Protein AF-A0A7X8MRC2-F1 (afdb_monomer)

Solvent-accessible surface area (backbone atoms only — not comparable to full-atom values): 9178 Å² total; per-residue (Å²): 111,78,79,61,48,55,64,52,52,54,51,49,48,56,57,46,51,62,47,56,76,75,37,75,92,42,92,64,39,69,63,49,52,52,52,47,52,50,52,52,53,50,51,57,54,56,74,69,62,51,94,43,42,48,79,48,77,47,78,55,99,92,47,78,48,78,43,83,42,75,79,52,54,14,69,62,41,30,61,57,48,68,75,49,95,74,83,85,89,84,71,98,74,63,70,63,54,69,61,49,37,44,50,63,28,52,57,90,88,55,88,82,86,83,81,76,80,91,66,66,69,90,79,57,89,86,84,81,75,86,90,65,78,88,73,78,84,74,94,122

Structure (mmCIF, N/CA/C/O backbone):
data_AF-A0A7X8MRC2-F1
#
_entry.id   AF-A0A7X8MRC2-F1
#
loop_
_atom_site.group_PDB
_atom_site.id
_atom_site.type_symbol
_atom_site.label_atom_id
_atom_site.label_alt_id
_atom_site.label_comp_id
_atom_site.label_asym_id
_atom_site.label_entity_id
_atom_site.label_seq_id
_atom_site.pdbx_PDB_ins_code
_atom_site.Cartn_x
_atom_site.Cartn_y
_atom_site.Cartn_z
_atom_site.occupancy
_atom_site.B_iso_or_equiv
_atom_site.auth_seq_id
_atom_site.auth_comp_id
_atom_site.auth_asym_id
_atom_site.auth_atom_id
_atom_site.pdbx_PDB_model_num
ATOM 1 N N . MET A 1 1 ? 22.541 -4.984 -2.702 1.00 54.41 1 MET A N 1
ATOM 2 C CA . MET A 1 1 ? 21.561 -5.731 -3.527 1.00 54.41 1 MET A CA 1
ATOM 3 C C . MET A 1 1 ? 20.395 -4.865 -4.007 1.00 54.41 1 MET A C 1
ATOM 5 O O . MET A 1 1 ? 20.295 -4.655 -5.206 1.00 54.41 1 MET A O 1
ATOM 9 N N . THR A 1 2 ? 19.540 -4.309 -3.136 1.00 59.78 2 THR A N 1
ATOM 10 C CA . THR A 1 2 ? 18.420 -3.434 -3.560 1.00 59.78 2 THR A CA 1
ATOM 11 C C . THR A 1 2 ? 18.881 -2.152 -4.258 1.00 59.78 2 THR A C 1
ATOM 13 O O . THR A 1 2 ? 18.330 -1.786 -5.288 1.00 59.78 2 THR A O 1
ATOM 16 N N . GLU A 1 3 ? 19.936 -1.496 -3.776 1.00 66.56 3 GLU A N 1
ATOM 17 C CA . GLU A 1 3 ? 20.440 -0.261 -4.406 1.00 66.56 3 GLU A CA 1
ATOM 18 C C . GLU A 1 3 ? 21.102 -0.488 -5.778 1.00 66.56 3 GLU A C 1
ATOM 20 O O . GLU A 1 3 ? 21.190 0.431 -6.588 1.00 66.56 3 GLU A O 1
ATOM 25 N N . GLU A 1 4 ? 21.520 -1.720 -6.077 1.00 81.44 4 GLU A N 1
ATOM 26 C CA . GLU A 1 4 ? 22.218 -2.064 -7.322 1.00 81.44 4 GLU A CA 1
ATOM 27 C C . GLU A 1 4 ? 21.257 -2.361 -8.476 1.00 81.44 4 GLU A C 1
ATOM 29 O O . GLU A 1 4 ? 21.611 -2.152 -9.635 1.00 81.44 4 GLU A O 1
ATOM 34 N N . ILE A 1 5 ? 20.026 -2.807 -8.192 1.00 87.25 5 ILE A N 1
ATOM 35 C CA . ILE A 1 5 ? 19.076 -3.156 -9.255 1.00 87.25 5 ILE A CA 1
ATOM 36 C C . ILE A 1 5 ? 18.440 -1.927 -9.903 1.00 87.25 5 ILE A C 1
ATOM 38 O O . ILE A 1 5 ? 18.193 -1.905 -11.106 1.00 87.25 5 ILE A O 1
ATOM 42 N N . TYR A 1 6 ? 18.227 -0.867 -9.130 1.00 89.44 6 TYR A N 1
ATOM 43 C CA . TYR A 1 6 ? 17.630 0.369 -9.618 1.00 89.44 6 TYR A CA 1
ATOM 44 C C . TYR A 1 6 ? 18.374 0.997 -10.820 1.00 89.44 6 TYR A C 1
ATOM 46 O O . TYR A 1 6 ? 17.729 1.260 -11.843 1.00 89.44 6 TYR A O 1
ATOM 54 N N . PRO A 1 7 ? 19.711 1.205 -10.788 1.00 92.88 7 PRO A N 1
ATOM 55 C CA . PRO A 1 7 ? 20.434 1.721 -11.951 1.00 92.88 7 PRO A CA 1
ATOM 56 C C . PRO A 1 7 ? 20.410 0.751 -13.142 1.00 92.88 7 PRO A C 1
ATOM 58 O O . PRO A 1 7 ? 20.386 1.203 -14.290 1.00 92.88 7 PRO A O 1
ATOM 61 N N . LEU A 1 8 ? 20.364 -0.565 -12.900 1.00 94.25 8 LEU A N 1
ATOM 62 C CA . LEU A 1 8 ? 20.247 -1.570 -13.961 1.00 94.25 8 LEU A CA 1
ATOM 63 C C . LEU A 1 8 ? 18.886 -1.495 -14.662 1.00 94.25 8 LEU A C 1
ATOM 65 O O . LEU A 1 8 ? 18.843 -1.484 -15.890 1.00 94.25 8 LEU A O 1
ATOM 69 N N . LEU A 1 9 ? 17.793 -1.355 -13.908 1.00 94.62 9 LEU A N 1
ATOM 70 C CA . LEU A 1 9 ? 16.447 -1.190 -14.461 1.00 94.62 9 LEU A CA 1
ATOM 71 C C . LEU A 1 9 ? 16.313 0.118 -15.251 1.00 94.62 9 LEU A C 1
ATOM 73 O O . LEU A 1 9 ? 15.747 0.116 -16.342 1.00 94.62 9 LEU A O 1
ATOM 77 N N . ARG A 1 10 ? 16.899 1.228 -14.779 1.00 95.12 10 ARG A N 1
ATOM 78 C CA . ARG A 1 10 ? 16.926 2.476 -15.568 1.00 95.12 10 ARG A CA 1
ATOM 79 C C . ARG A 1 10 ? 17.718 2.330 -16.866 1.00 95.12 10 ARG A C 1
ATOM 81 O O . ARG A 1 10 ? 17.301 2.850 -17.900 1.00 95.12 10 ARG A O 1
ATOM 88 N N . LYS A 1 11 ? 18.843 1.610 -16.837 1.00 96.56 11 LYS A N 1
ATOM 89 C CA . LYS A 1 11 ? 19.611 1.297 -18.049 1.00 96.56 11 LYS A CA 1
ATOM 90 C C . LYS A 1 11 ? 18.803 0.419 -19.010 1.00 96.56 11 LYS A C 1
ATOM 92 O O . LYS A 1 11 ? 18.813 0.692 -20.207 1.00 96.56 11 LYS A O 1
ATOM 97 N N . PHE A 1 12 ? 18.097 -0.589 -18.496 1.00 96.88 12 PHE A N 1
ATOM 98 C CA . PHE A 1 12 ? 17.205 -1.444 -19.280 1.00 96.88 12 PHE A CA 1
ATOM 99 C C . PHE A 1 12 ? 16.122 -0.628 -19.992 1.00 96.88 12 PHE A C 1
ATOM 101 O O . PHE A 1 12 ? 15.961 -0.784 -21.198 1.00 96.88 12 PHE A O 1
ATOM 108 N N . VAL A 1 13 ? 15.439 0.279 -19.282 1.00 97.25 13 VAL A N 1
ATOM 109 C CA . VAL A 1 13 ? 14.404 1.153 -19.862 1.00 97.25 13 VAL A CA 1
ATOM 110 C C . VAL A 1 13 ? 14.961 1.950 -21.037 1.00 97.25 13 VAL A C 1
ATOM 112 O O . VAL A 1 13 ? 14.381 1.909 -22.115 1.00 97.25 13 VAL A O 1
ATOM 115 N N . LYS A 1 14 ? 16.122 2.596 -20.865 1.00 96.88 14 LYS A N 1
ATOM 116 C CA . LYS A 1 14 ? 16.750 3.394 -21.927 1.00 96.88 14 LYS A CA 1
ATOM 117 C C . LYS A 1 14 ? 17.068 2.563 -23.176 1.00 96.88 14 LYS A C 1
ATOM 119 O O . LYS A 1 14 ? 16.753 2.970 -24.285 1.00 96.88 14 LYS A O 1
ATOM 124 N N . LEU A 1 15 ? 17.695 1.399 -22.995 1.00 97.00 15 LEU A N 1
ATOM 125 C CA . LEU A 1 15 ? 18.058 0.524 -24.116 1.00 97.00 15 LEU A CA 1
ATOM 126 C C . LEU A 1 15 ? 16.824 -0.061 -24.814 1.00 97.00 15 LEU A C 1
ATOM 128 O O . LEU A 1 15 ? 16.821 -0.217 -26.033 1.00 97.00 15 LEU A O 1
ATOM 132 N N . SER A 1 16 ? 15.790 -0.386 -24.038 1.00 96.31 16 SER A N 1
ATOM 133 C CA . SER A 1 16 ? 14.542 -0.940 -24.559 1.00 96.31 16 SER A CA 1
ATOM 134 C C . SER A 1 16 ? 13.755 0.107 -25.335 1.00 96.31 16 SER A C 1
ATOM 136 O O . SER A 1 16 ? 13.231 -0.216 -26.388 1.00 96.31 16 SER A O 1
ATOM 138 N N . GLU A 1 17 ? 13.720 1.359 -24.874 1.00 95.88 17 GLU A N 1
ATOM 139 C CA . GLU A 1 17 ? 13.077 2.474 -25.579 1.00 95.88 17 GLU A CA 1
ATOM 140 C C . GLU A 1 17 ? 13.689 2.693 -26.972 1.00 95.88 17 GLU A C 1
ATOM 142 O O . GLU A 1 17 ? 12.965 2.684 -27.971 1.00 95.88 17 GLU A O 1
ATOM 147 N N . ASP A 1 18 ? 15.024 2.774 -27.053 1.00 95.25 18 ASP A N 1
ATOM 148 C CA . ASP A 1 18 ? 15.753 2.908 -28.321 1.00 95.25 18 ASP A CA 1
ATOM 149 C C . ASP A 1 18 ? 15.469 1.729 -29.269 1.00 95.25 18 ASP A C 1
ATOM 151 O O . ASP A 1 18 ? 15.307 1.904 -30.482 1.00 95.25 18 ASP A O 1
ATOM 155 N N . TRP A 1 19 ? 15.408 0.505 -28.736 1.00 96.25 19 TRP A N 1
ATOM 156 C CA . TRP A 1 19 ? 15.131 -0.679 -29.542 1.00 96.25 19 TRP A CA 1
ATOM 157 C C . TRP A 1 19 ? 13.669 -0.722 -30.003 1.00 96.25 19 TRP A C 1
ATOM 159 O O . TRP A 1 19 ? 13.418 -0.907 -31.193 1.00 96.25 19 TRP A O 1
ATOM 169 N N . LEU A 1 20 ? 12.705 -0.503 -29.107 1.00 96.31 20 LEU A N 1
ATOM 170 C CA . LEU A 1 20 ? 11.269 -0.561 -29.402 1.00 96.31 20 LEU A CA 1
ATOM 171 C C . LEU A 1 20 ? 10.868 0.446 -30.485 1.00 96.31 20 LEU A C 1
ATOM 173 O O . LEU A 1 20 ? 10.084 0.089 -31.364 1.00 96.31 20 LEU A O 1
ATOM 177 N N . ALA A 1 21 ? 11.460 1.645 -30.478 1.00 94.19 21 ALA A N 1
ATOM 178 C CA . ALA A 1 21 ? 11.202 2.689 -31.471 1.00 94.19 21 ALA A CA 1
ATOM 179 C C . ALA A 1 21 ? 11.651 2.320 -32.899 1.00 94.19 21 ALA A C 1
ATOM 181 O O . ALA A 1 21 ? 11.095 2.819 -33.873 1.00 94.19 21 ALA A O 1
ATOM 182 N N . ASN A 1 22 ? 12.659 1.453 -33.042 1.00 94.38 22 ASN A N 1
ATOM 183 C CA . ASN A 1 22 ? 13.268 1.113 -34.3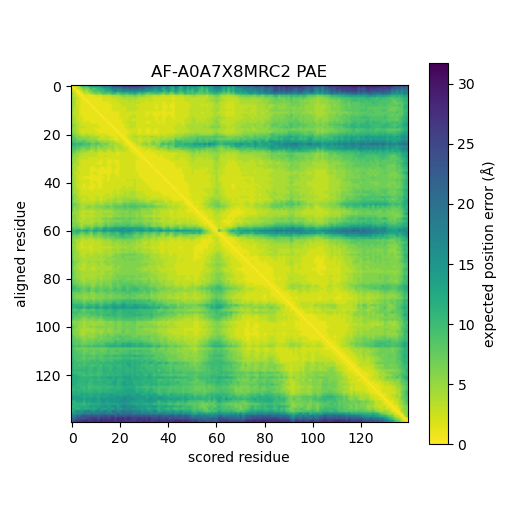35 1.00 94.38 22 ASN A CA 1
ATOM 184 C C . ASN A 1 22 ? 12.904 -0.295 -34.843 1.00 94.38 22 ASN A C 1
ATOM 186 O O . ASN A 1 22 ? 13.358 -0.700 -35.914 1.00 94.38 22 ASN A O 1
ATOM 190 N N . ASN A 1 23 ? 12.146 -1.075 -34.066 1.00 93.50 23 ASN A N 1
ATOM 191 C CA . ASN A 1 23 ? 11.952 -2.508 -34.305 1.00 93.50 23 ASN A CA 1
ATOM 192 C C . ASN A 1 23 ? 10.477 -2.946 -34.231 1.00 93.50 23 ASN A C 1
ATOM 194 O O . ASN A 1 23 ? 10.204 -4.108 -33.925 1.00 93.50 23 ASN A O 1
ATOM 198 N N . GLU A 1 24 ? 9.532 -2.049 -34.528 1.00 90.44 24 GLU A N 1
ATOM 199 C CA . GLU A 1 24 ? 8.103 -2.389 -34.618 1.00 90.44 24 GLU A CA 1
ATOM 200 C C . GLU A 1 24 ? 7.853 -3.595 -35.540 1.00 90.44 24 GLU A C 1
ATOM 202 O O . GLU A 1 24 ? 8.448 -3.728 -36.613 1.00 90.44 24 GLU A O 1
ATOM 207 N N . GLY A 1 25 ? 6.982 -4.506 -35.099 1.00 87.50 25 GLY A N 1
ATOM 208 C CA . GLY A 1 25 ? 6.611 -5.711 -35.849 1.00 87.50 25 GLY A CA 1
ATOM 209 C C . GLY A 1 25 ? 7.679 -6.812 -35.901 1.00 87.50 25 GLY A C 1
ATOM 210 O O . GLY A 1 25 ? 7.444 -7.849 -36.525 1.00 87.50 25 GLY A O 1
ATOM 211 N N . ARG A 1 26 ? 8.845 -6.640 -35.256 1.00 92.62 26 ARG A N 1
ATOM 212 C CA . ARG A 1 26 ? 9.822 -7.730 -35.097 1.00 92.62 26 ARG A CA 1
ATOM 213 C C . ARG A 1 26 ? 9.377 -8.735 -34.036 1.00 92.62 26 ARG A C 1
ATOM 215 O O . ARG A 1 26 ? 8.663 -8.408 -33.091 1.00 92.62 26 ARG A O 1
ATOM 222 N N . GLN A 1 27 ? 9.864 -9.966 -34.171 1.00 92.94 27 GLN A N 1
ATOM 223 C CA . GLN A 1 27 ? 9.664 -11.013 -33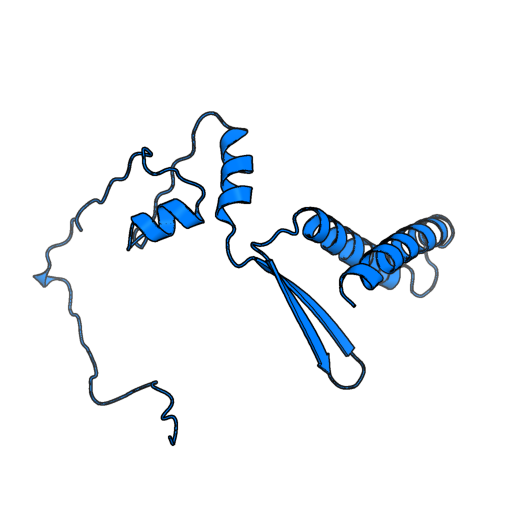.171 1.00 92.94 27 GLN A CA 1
ATOM 224 C C . GLN A 1 27 ? 10.152 -10.544 -31.789 1.00 92.94 27 GLN A C 1
ATOM 226 O O . GLN A 1 27 ? 11.262 -10.026 -31.669 1.00 92.94 27 GLN A O 1
ATOM 231 N N . GLY A 1 28 ? 9.318 -10.732 -30.762 1.00 91.19 28 GLY A N 1
ATOM 232 C CA . GLY A 1 28 ? 9.605 -10.323 -29.382 1.00 91.19 28 GLY A CA 1
ATOM 233 C C . GLY A 1 28 ? 9.359 -8.839 -29.081 1.00 91.19 28 GLY A C 1
ATOM 234 O O . GLY A 1 28 ? 9.626 -8.409 -27.963 1.00 91.19 28 GLY A O 1
ATOM 235 N N . HIS A 1 29 ? 8.852 -8.050 -30.041 1.00 95.44 29 HIS A N 1
ATOM 236 C CA . HIS A 1 29 ? 8.524 -6.636 -29.810 1.00 95.44 29 HIS A CA 1
ATOM 237 C C . HIS A 1 29 ? 7.432 -6.459 -28.753 1.00 95.44 29 HIS A C 1
ATOM 239 O O . HIS A 1 29 ? 7.638 -5.702 -27.810 1.00 95.44 29 HIS A O 1
ATOM 245 N N . GLU A 1 30 ? 6.327 -7.203 -28.855 1.00 94.75 30 GLU A N 1
ATOM 246 C CA . GLU A 1 30 ? 5.218 -7.122 -27.893 1.00 94.75 30 GLU A CA 1
ATOM 247 C C . GLU A 1 30 ? 5.640 -7.554 -26.479 1.00 94.75 30 GLU A C 1
ATOM 249 O O . GLU A 1 30 ? 5.327 -6.864 -25.509 1.00 94.75 30 GLU A O 1
ATOM 254 N N . ASP A 1 31 ? 6.422 -8.633 -26.360 1.00 95.94 31 ASP A N 1
ATOM 255 C CA . ASP A 1 31 ? 6.925 -9.121 -25.069 1.00 95.94 31 ASP A CA 1
ATOM 256 C C . ASP A 1 31 ? 7.855 -8.097 -24.398 1.00 95.94 31 ASP A C 1
ATOM 258 O O . ASP A 1 31 ? 7.727 -7.808 -23.205 1.00 95.94 31 ASP A O 1
ATOM 262 N N . LEU A 1 32 ? 8.779 -7.502 -25.165 1.00 96.31 32 LEU A N 1
ATOM 263 C CA . LEU A 1 32 ? 9.666 -6.458 -24.651 1.00 96.31 32 LEU A CA 1
ATOM 264 C C . LEU A 1 32 ? 8.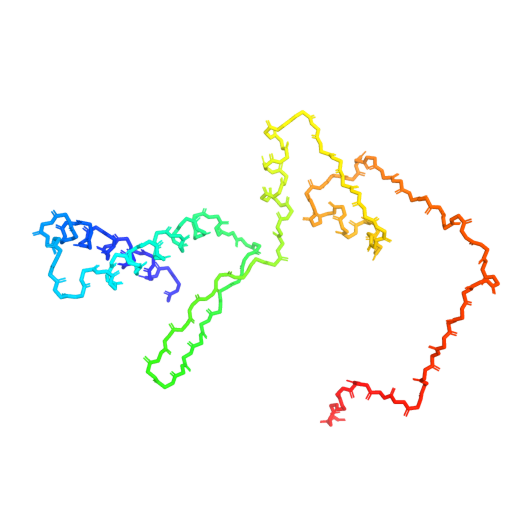892 -5.186 -24.300 1.00 96.31 32 LEU A C 1
ATOM 266 O O . LEU A 1 32 ? 9.226 -4.530 -23.315 1.00 96.31 32 LEU A O 1
ATOM 270 N N . LEU A 1 33 ? 7.871 -4.832 -25.083 1.00 96.56 33 LEU A N 1
ATOM 271 C CA . LEU A 1 33 ? 7.023 -3.672 -24.826 1.00 96.56 33 LEU A CA 1
ATOM 272 C C . LEU A 1 33 ? 6.259 -3.834 -23.508 1.00 96.56 33 LEU A C 1
ATOM 274 O O . LEU A 1 33 ? 6.214 -2.902 -22.704 1.00 96.56 33 LEU A O 1
ATOM 278 N N . GLN A 1 34 ? 5.711 -5.025 -23.258 1.00 97.00 34 GLN A N 1
ATOM 279 C CA . GLN A 1 34 ? 5.055 -5.350 -21.996 1.00 97.00 34 GLN A CA 1
ATOM 280 C C . GLN A 1 34 ? 6.042 -5.239 -20.826 1.00 97.00 34 GLN A C 1
ATOM 282 O O . GLN A 1 34 ? 5.794 -4.488 -19.880 1.00 97.00 34 GLN A O 1
ATOM 287 N N . LEU A 1 35 ? 7.211 -5.883 -20.933 1.00 96.06 35 LEU A N 1
ATOM 288 C CA . LEU A 1 35 ? 8.246 -5.821 -19.899 1.00 96.06 35 LEU A CA 1
ATOM 289 C C . LEU A 1 35 ? 8.742 -4.387 -19.652 1.00 96.06 35 LEU A C 1
ATOM 291 O O . LEU A 1 35 ? 8.986 -3.996 -18.511 1.00 96.06 35 LEU A O 1
ATOM 295 N N . TYR A 1 36 ? 8.873 -3.579 -20.703 1.00 97.44 36 TYR A N 1
ATOM 296 C CA . TYR A 1 36 ? 9.232 -2.167 -20.605 1.00 97.44 36 TYR A CA 1
ATOM 297 C C . TYR A 1 36 ? 8.233 -1.392 -19.736 1.00 97.44 36 TYR A C 1
ATOM 299 O O . TYR A 1 36 ? 8.643 -0.675 -18.816 1.00 97.44 36 TYR A O 1
ATOM 307 N N . PHE A 1 37 ? 6.928 -1.566 -19.970 1.00 97.50 37 PHE A N 1
ATOM 308 C CA . PHE A 1 37 ? 5.900 -0.915 -19.159 1.00 97.50 37 PHE A CA 1
ATOM 309 C C . PHE A 1 37 ? 5.859 -1.435 -17.723 1.00 97.50 37 PHE A C 1
ATOM 311 O O . PHE A 1 37 ? 5.691 -0.631 -16.799 1.00 97.50 37 PHE A O 1
ATOM 318 N N . ASP A 1 38 ? 6.074 -2.733 -17.520 1.00 96.56 38 ASP A N 1
ATOM 319 C CA . ASP A 1 38 ? 6.130 -3.334 -16.188 1.00 96.56 38 ASP A CA 1
ATOM 320 C C . ASP A 1 38 ? 7.312 -2.779 -15.378 1.00 96.56 38 ASP A C 1
ATOM 322 O O . ASP A 1 38 ? 7.142 -2.357 -14.229 1.00 96.56 38 ASP A O 1
ATOM 326 N N . VAL A 1 39 ? 8.495 -2.655 -15.991 1.00 96.38 39 VAL A N 1
ATOM 327 C CA . VAL A 1 39 ? 9.669 -2.043 -15.347 1.00 96.38 39 VAL A CA 1
ATOM 328 C C . VAL A 1 39 ? 9.450 -0.553 -15.079 1.00 96.38 39 VAL A C 1
ATOM 330 O O . VAL A 1 39 ? 9.816 -0.067 -14.007 1.00 96.38 39 VAL A O 1
ATOM 333 N N . LEU A 1 40 ? 8.816 0.192 -15.990 1.00 96.88 40 LEU A N 1
ATOM 334 C CA . LEU A 1 40 ? 8.452 1.592 -15.738 1.00 96.88 40 LEU A CA 1
ATOM 335 C C . LEU A 1 40 ? 7.469 1.734 -14.568 1.00 96.88 40 LEU A C 1
ATOM 337 O O . LEU A 1 40 ? 7.597 2.649 -13.753 1.00 96.88 40 LEU A O 1
ATOM 341 N N . ALA A 1 41 ? 6.468 0.857 -14.470 1.00 95.75 41 ALA A N 1
ATOM 342 C CA . ALA A 1 41 ? 5.541 0.833 -13.343 1.00 95.75 41 ALA A CA 1
ATOM 343 C C . ALA A 1 41 ? 6.269 0.522 -12.028 1.00 95.75 41 ALA A C 1
ATOM 345 O O . ALA A 1 41 ? 6.068 1.232 -11.040 1.00 95.75 41 ALA A O 1
ATOM 346 N N . PHE A 1 42 ? 7.170 -0.461 -12.041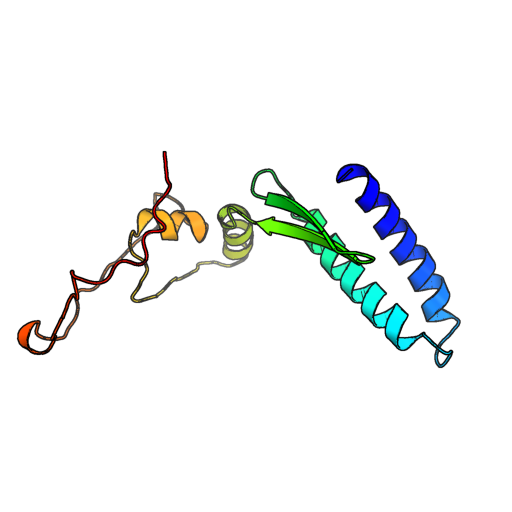 1.00 95.25 42 PHE A N 1
ATOM 347 C CA . PHE A 1 42 ? 8.002 -0.806 -10.894 1.00 95.25 42 PHE A CA 1
ATOM 348 C C . PHE A 1 42 ? 8.901 0.358 -10.453 1.00 95.25 42 PHE A C 1
ATOM 350 O O . PHE A 1 42 ? 8.933 0.690 -9.271 1.00 95.25 42 PHE A O 1
ATOM 357 N N . LEU A 1 43 ? 9.582 1.034 -11.385 1.00 95.06 43 LEU A N 1
ATOM 358 C CA . LEU A 1 43 ? 10.437 2.188 -11.079 1.00 95.06 43 LEU A CA 1
ATOM 359 C C . LEU A 1 43 ? 9.644 3.361 -10.490 1.00 95.06 43 LEU A C 1
ATOM 361 O O . LEU A 1 43 ? 10.119 4.000 -9.556 1.00 95.06 43 LEU A O 1
ATOM 365 N N . ARG A 1 44 ? 8.422 3.617 -10.971 1.00 93.88 44 ARG A N 1
ATOM 366 C CA . ARG A 1 44 ? 7.533 4.628 -10.369 1.00 93.88 44 ARG A CA 1
ATOM 367 C C . ARG A 1 44 ? 7.150 4.277 -8.932 1.00 93.88 44 ARG A C 1
ATOM 369 O O . ARG A 1 44 ? 7.089 5.162 -8.087 1.00 93.88 44 ARG A O 1
ATOM 376 N N . ALA A 1 45 ? 6.906 3.000 -8.638 1.00 92.38 45 ALA A N 1
ATOM 377 C CA . ALA A 1 45 ? 6.677 2.554 -7.264 1.00 92.38 45 ALA A CA 1
ATOM 378 C C . ALA A 1 45 ? 7.951 2.679 -6.408 1.00 92.38 45 ALA A C 1
ATOM 380 O O . ALA A 1 45 ? 7.873 3.099 -5.257 1.00 92.38 45 ALA A O 1
ATOM 381 N N . TRP A 1 46 ? 9.122 2.386 -6.982 1.00 92.62 46 TRP A N 1
ATOM 382 C CA . TRP A 1 46 ? 10.421 2.557 -6.327 1.00 92.62 46 TRP A CA 1
ATOM 383 C C . TRP A 1 46 ? 10.695 4.014 -5.935 1.00 92.62 46 TRP A C 1
ATOM 385 O O . TRP A 1 46 ? 11.269 4.274 -4.885 1.00 92.62 46 TRP A O 1
ATOM 395 N N . GLU A 1 47 ? 10.257 4.986 -6.734 1.00 91.75 47 GLU A N 1
ATOM 396 C CA . GLU A 1 47 ? 10.381 6.414 -6.400 1.00 91.75 47 GLU A CA 1
ATOM 397 C C . GLU A 1 47 ? 9.575 6.818 -5.150 1.00 91.75 47 GLU A C 1
ATOM 399 O O . GLU A 1 47 ? 9.885 7.831 -4.525 1.00 91.75 47 GLU A O 1
ATOM 404 N N . LEU A 1 48 ? 8.568 6.027 -4.761 1.00 90.56 48 LEU A N 1
ATOM 405 C CA . LEU A 1 48 ? 7.793 6.208 -3.528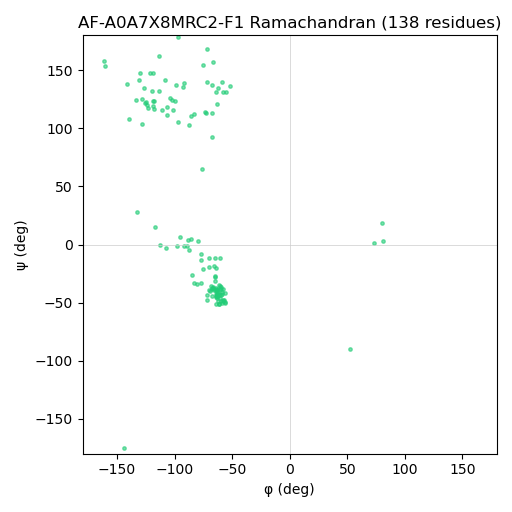 1.00 90.56 48 LEU A CA 1
ATOM 406 C C . LEU A 1 48 ? 8.360 5.415 -2.341 1.00 90.56 48 LEU A C 1
ATOM 408 O O . LEU A 1 48 ? 7.789 5.473 -1.249 1.00 90.56 48 LEU A O 1
ATOM 412 N N . TYR A 1 49 ? 9.438 4.656 -2.551 1.00 90.19 49 TYR A N 1
ATOM 413 C CA . TYR A 1 49 ? 10.029 3.797 -1.534 1.00 90.19 49 TYR A CA 1
ATOM 414 C C . TYR A 1 49 ? 10.575 4.635 -0.371 1.00 90.19 49 TYR A C 1
ATOM 416 O O . TYR A 1 49 ? 11.303 5.609 -0.558 1.00 90.19 49 TYR A O 1
ATOM 424 N N . SER A 1 50 ? 10.218 4.234 0.844 1.00 89.75 50 SER A N 1
ATOM 425 C CA . SER A 1 50 ? 10.605 4.873 2.102 1.00 89.75 50 SER A CA 1
ATOM 426 C C . SER A 1 50 ? 10.832 3.804 3.173 1.00 89.75 50 SER A C 1
ATOM 428 O O . SER A 1 50 ? 10.678 2.611 2.914 1.00 89.75 50 SER A O 1
ATOM 430 N N . ASP A 1 51 ? 11.094 4.232 4.407 1.00 91.62 51 ASP A N 1
ATOM 431 C CA . ASP A 1 51 ? 11.156 3.351 5.581 1.00 91.62 51 ASP A CA 1
ATOM 432 C C . ASP A 1 51 ? 9.831 2.611 5.868 1.00 91.62 51 ASP A C 1
ATOM 434 O O . ASP A 1 51 ? 9.793 1.685 6.673 1.00 91.62 51 ASP A O 1
ATOM 438 N N . ASP A 1 52 ? 8.733 3.003 5.209 1.00 92.88 52 ASP A N 1
ATOM 439 C CA . ASP A 1 52 ? 7.429 2.339 5.303 1.00 92.88 52 ASP A CA 1
ATOM 440 C C . ASP A 1 52 ? 7.300 1.153 4.328 1.00 92.88 52 ASP A C 1
ATOM 442 O O . ASP A 1 52 ? 6.223 0.565 4.205 1.00 92.88 52 ASP A O 1
ATOM 446 N N . TYR A 1 53 ? 8.372 0.810 3.608 1.00 92.94 53 TYR A N 1
ATOM 447 C CA . TYR A 1 53 ? 8.436 -0.307 2.674 1.00 92.94 53 TYR A CA 1
ATOM 448 C C . TYR A 1 53 ? 9.492 -1.329 3.087 1.00 92.94 53 TYR A C 1
ATOM 450 O O . TYR A 1 53 ? 10.559 -0.997 3.599 1.00 92.94 53 TYR A O 1
ATOM 458 N N . ILE A 1 54 ? 9.216 -2.591 2.771 1.00 93.12 54 ILE A N 1
ATOM 459 C CA . ILE A 1 54 ? 10.199 -3.674 2.813 1.00 93.12 54 ILE A CA 1
ATOM 460 C C . ILE A 1 54 ? 10.320 -4.312 1.438 1.00 93.12 54 ILE A C 1
ATOM 462 O O . ILE A 1 54 ? 9.349 -4.389 0.685 1.00 93.12 54 ILE A O 1
ATOM 466 N N . THR A 1 55 ? 11.521 -4.778 1.108 1.00 91.69 55 THR A N 1
ATOM 467 C CA . THR A 1 55 ? 11.764 -5.485 -0.148 1.00 91.69 55 THR A CA 1
ATOM 468 C C . THR A 1 55 ? 11.843 -6.979 0.110 1.00 91.69 55 THR A C 1
ATOM 470 O O . THR A 1 55 ? 12.673 -7.431 0.897 1.00 91.69 55 THR A O 1
ATOM 473 N N . TYR A 1 56 ? 11.004 -7.739 -0.585 1.00 91.38 56 TYR A N 1
ATOM 474 C CA . TYR A 1 56 ? 11.105 -9.189 -0.660 1.00 91.38 56 TYR A CA 1
ATOM 475 C C . TYR A 1 56 ? 11.797 -9.586 -1.953 1.00 91.38 56 TYR A C 1
ATOM 477 O O . TYR A 1 56 ? 11.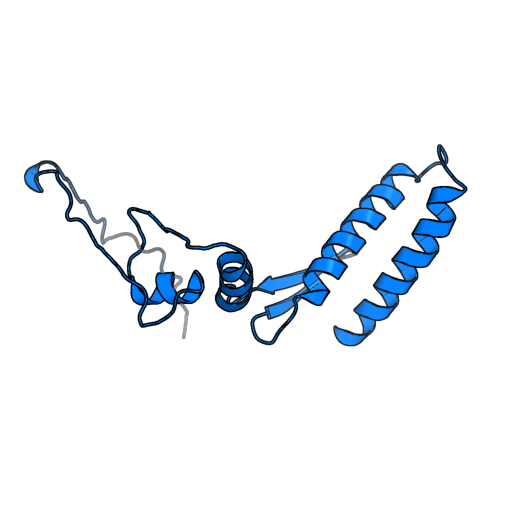496 -9.040 -3.017 1.00 91.38 56 TYR A O 1
ATOM 485 N N . VAL A 1 57 ? 12.699 -10.553 -1.838 1.00 90.81 57 VAL A N 1
ATOM 486 C CA . VAL A 1 57 ? 13.348 -11.201 -2.970 1.00 90.81 57 VAL A CA 1
ATOM 487 C C . VAL A 1 57 ? 13.087 -12.690 -2.826 1.00 90.81 57 VAL A C 1
ATOM 489 O O . VAL A 1 57 ? 13.437 -13.282 -1.806 1.00 90.81 57 VAL A O 1
ATOM 492 N N . GLU A 1 58 ? 12.430 -13.265 -3.822 1.00 91.62 58 GLU A N 1
ATOM 493 C CA . GLU A 1 58 ? 12.145 -14.691 -3.901 1.00 91.62 58 GLU A CA 1
ATOM 494 C C . GLU A 1 58 ? 12.827 -15.249 -5.146 1.00 91.62 58 GLU A C 1
ATOM 496 O O . GLU A 1 58 ? 12.613 -14.759 -6.255 1.00 91.62 58 GLU A O 1
ATOM 501 N N . GLU A 1 59 ? 13.677 -16.250 -4.944 1.00 91.00 59 GLU A N 1
ATOM 502 C CA . GLU A 1 59 ? 14.357 -16.980 -6.007 1.00 91.00 59 GLU A CA 1
ATOM 503 C C . GLU A 1 59 ? 13.714 -18.364 -6.113 1.00 91.00 59 GLU A C 1
ATOM 505 O O . GLU A 1 59 ? 13.719 -19.140 -5.155 1.00 91.00 59 GLU A O 1
ATOM 510 N N . ALA A 1 60 ? 13.127 -18.662 -7.269 1.00 90.69 60 ALA A N 1
ATOM 511 C CA . ALA A 1 60 ? 12.444 -19.919 -7.532 1.00 90.69 60 ALA A CA 1
ATOM 512 C C . ALA A 1 60 ? 12.976 -20.529 -8.830 1.00 90.69 60 ALA A C 1
ATOM 514 O O . ALA A 1 60 ? 12.614 -20.102 -9.922 1.00 90.69 60 ALA A O 1
ATOM 515 N N . ALA A 1 61 ? 13.820 -21.558 -8.705 1.00 86.94 61 ALA A N 1
ATOM 516 C CA . ALA A 1 61 ? 14.488 -22.239 -9.816 1.00 86.94 61 ALA A CA 1
ATOM 517 C C . ALA A 1 61 ? 15.240 -21.278 -10.759 1.00 86.94 61 ALA A C 1
ATOM 519 O O . ALA A 1 61 ? 16.411 -21.006 -10.522 1.00 86.94 61 ALA A O 1
ATOM 520 N N . ASN A 1 62 ? 14.574 -20.775 -11.802 1.00 87.81 62 ASN A N 1
ATOM 521 C CA . ASN A 1 62 ? 15.137 -19.861 -12.800 1.00 87.81 62 ASN A CA 1
ATOM 522 C C . ASN A 1 62 ? 14.519 -18.451 -12.756 1.00 87.81 62 ASN A C 1
ATOM 524 O O . ASN A 1 62 ? 14.924 -17.599 -13.546 1.00 87.81 62 ASN A O 1
ATOM 528 N N . ASP A 1 63 ? 13.563 -18.205 -11.859 1.00 87.56 63 ASP A N 1
ATOM 529 C CA . ASP A 1 63 ? 12.852 -16.936 -11.749 1.00 87.56 63 ASP A CA 1
ATOM 530 C C . ASP A 1 63 ? 13.273 -16.168 -10.494 1.00 87.56 63 ASP A C 1
ATOM 532 O O . ASP A 1 63 ? 13.464 -16.732 -9.413 1.00 87.56 63 ASP A O 1
ATOM 536 N N . LEU A 1 64 ? 13.371 -14.847 -10.646 1.00 87.81 64 LEU A N 1
ATOM 537 C CA . LEU A 1 64 ? 13.625 -13.909 -9.561 1.00 87.81 64 LEU A CA 1
ATOM 538 C C . LEU A 1 64 ? 12.435 -12.961 -9.434 1.00 87.81 64 LEU A C 1
ATOM 540 O O . LEU A 1 64 ? 12.170 -12.160 -10.330 1.00 87.81 64 LEU A O 1
ATOM 544 N N . THR A 1 65 ? 11.745 -13.011 -8.298 1.00 90.62 65 THR A N 1
ATOM 545 C CA . THR A 1 65 ? 10.655 -12.088 -7.979 1.00 90.62 65 THR A CA 1
ATOM 546 C C . THR A 1 65 ? 11.125 -11.059 -6.968 1.00 90.62 65 THR A C 1
ATOM 548 O O . THR A 1 65 ? 11.602 -11.399 -5.886 1.00 90.62 65 THR A O 1
ATOM 551 N N . ILE A 1 66 ? 10.949 -9.781 -7.301 1.00 90.75 66 ILE A N 1
ATOM 552 C CA . ILE A 1 66 ? 11.255 -8.663 -6.407 1.00 90.75 66 ILE A CA 1
ATOM 553 C C . ILE A 1 66 ? 9.967 -7.912 -6.122 1.00 90.75 66 ILE A C 1
ATOM 555 O O . ILE A 1 66 ? 9.292 -7.437 -7.034 1.00 90.75 66 ILE A O 1
ATOM 559 N N . LYS A 1 67 ? 9.630 -7.783 -4.840 1.00 92.44 67 LYS A N 1
ATOM 560 C CA . LYS A 1 67 ? 8.396 -7.138 -4.394 1.00 92.44 67 LYS A CA 1
ATOM 561 C C . LYS A 1 67 ? 8.700 -6.027 -3.405 1.00 92.44 67 LYS A C 1
ATOM 563 O O . LYS A 1 67 ? 9.255 -6.274 -2.338 1.00 92.44 67 LYS A O 1
ATOM 568 N N . LEU A 1 68 ? 8.268 -4.815 -3.743 1.00 93.12 68 LEU A N 1
ATOM 569 C CA . LEU A 1 68 ? 8.231 -3.683 -2.820 1.00 93.12 68 LEU A CA 1
ATOM 570 C C . LEU A 1 68 ? 6.911 -3.756 -2.053 1.00 93.12 68 LEU A C 1
ATOM 572 O O . LEU A 1 68 ? 5.837 -3.589 -2.630 1.00 93.12 68 LEU A O 1
ATOM 576 N N . PHE A 1 69 ? 6.974 -4.059 -0.764 1.00 94.06 69 PHE A N 1
ATOM 577 C CA . PHE A 1 69 ? 5.798 -4.243 0.072 1.00 94.06 69 PHE A CA 1
ATOM 578 C C . PHE A 1 69 ? 5.628 -3.047 1.003 1.00 94.06 69 PHE A C 1
ATOM 580 O O . PHE A 1 69 ? 6.435 -2.835 1.906 1.00 94.06 69 PHE A O 1
ATOM 587 N N . CYS A 1 70 ? 4.575 -2.263 0.773 1.00 93.81 70 CYS A N 1
ATOM 588 C CA . CYS A 1 70 ? 4.212 -1.135 1.623 1.00 93.81 70 CYS A CA 1
ATOM 589 C C . CYS A 1 70 ? 3.614 -1.647 2.938 1.00 93.81 70 CYS A C 1
ATOM 591 O O . CYS A 1 70 ? 2.535 -2.240 2.942 1.00 93.81 70 CYS A O 1
ATOM 593 N N . LEU A 1 71 ? 4.308 -1.410 4.048 1.00 94.19 71 LEU A N 1
ATOM 594 C CA . LEU A 1 71 ? 3.832 -1.708 5.396 1.00 94.19 71 LEU A CA 1
ATOM 595 C C . LEU A 1 71 ? 2.884 -0.627 5.917 1.00 94.19 71 LEU A C 1
ATOM 597 O O . LEU A 1 71 ? 1.948 -0.944 6.649 1.00 94.19 71 LEU A O 1
ATOM 601 N N . HIS A 1 72 ? 3.115 0.638 5.547 1.00 95.25 72 HIS A N 1
ATOM 602 C CA . HIS A 1 72 ? 2.296 1.761 6.004 1.00 95.25 72 HIS A CA 1
ATOM 603 C C . HIS A 1 72 ? 2.022 2.785 4.888 1.00 95.25 72 HIS A C 1
ATOM 605 O O . HIS A 1 72 ? 2.913 3.545 4.505 1.00 95.25 72 HIS A O 1
ATOM 611 N N . PRO A 1 73 ? 0.786 2.855 4.357 1.00 95.19 73 PRO A N 1
ATOM 612 C CA . PRO A 1 73 ? 0.456 3.752 3.249 1.00 95.19 73 PRO A CA 1
ATOM 613 C C . PRO A 1 73 ? 0.042 5.166 3.692 1.00 95.19 73 PRO A C 1
ATOM 615 O O . PRO A 1 73 ? -0.175 6.033 2.840 1.00 95.19 73 PRO A O 1
ATOM 618 N N . GLY A 1 74 ? -0.081 5.435 4.997 1.00 95.44 74 GLY A N 1
ATOM 619 C CA . GLY A 1 74 ? -0.736 6.640 5.515 1.00 95.44 74 GLY A CA 1
ATOM 620 C C . GLY A 1 74 ? -0.084 7.942 5.055 1.00 95.44 74 GLY A C 1
ATOM 621 O O . GLY A 1 74 ? -0.782 8.899 4.715 1.00 95.44 74 GLY A O 1
ATOM 622 N N . LYS A 1 75 ? 1.250 7.985 4.934 1.00 94.06 75 LYS A N 1
ATOM 623 C CA . LYS A 1 75 ? 1.959 9.172 4.416 1.00 94.06 75 LYS A CA 1
ATOM 624 C C . LYS A 1 75 ? 1.585 9.477 2.960 1.00 94.06 75 LYS A C 1
ATOM 626 O O . LYS A 1 75 ? 1.290 10.630 2.642 1.00 94.06 75 LYS A O 1
ATOM 631 N N . LEU A 1 76 ? 1.564 8.457 2.100 1.00 94.44 76 LEU A N 1
ATOM 632 C CA . LEU A 1 76 ? 1.252 8.584 0.670 1.00 94.44 76 LEU A CA 1
ATOM 633 C C . LEU A 1 76 ? -0.224 8.930 0.440 1.00 94.44 76 LEU A C 1
ATOM 635 O O . LEU A 1 76 ? -0.553 9.786 -0.389 1.00 94.44 76 LEU A O 1
ATOM 639 N N . LEU A 1 77 ? -1.121 8.319 1.218 1.00 95.69 77 LEU A N 1
ATOM 640 C CA . LEU A 1 77 ? -2.545 8.647 1.185 1.00 95.69 77 LEU A CA 1
ATOM 641 C C . LEU A 1 77 ? -2.787 10.085 1.639 1.00 95.69 77 LEU A C 1
ATOM 643 O O . LEU A 1 77 ? -3.466 10.829 0.935 1.00 95.69 77 LEU A O 1
ATOM 647 N N . ARG A 1 78 ? -2.150 10.532 2.727 1.00 95.31 78 ARG A N 1
ATOM 648 C CA . ARG A 1 78 ? -2.253 11.920 3.200 1.00 95.31 78 ARG A CA 1
ATOM 649 C C . ARG A 1 78 ? -1.780 12.932 2.161 1.00 95.31 78 ARG A C 1
ATOM 651 O O . ARG A 1 78 ? -2.448 13.939 1.940 1.00 95.31 78 ARG A O 1
ATOM 658 N N . GLN A 1 79 ? -0.656 12.669 1.493 1.00 94.31 79 GLN A N 1
ATOM 659 C CA . GLN A 1 79 ? -0.180 13.518 0.394 1.00 94.31 79 GLN A CA 1
ATOM 660 C C . GLN A 1 79 ? -1.212 13.625 -0.734 1.00 94.31 79 GLN A C 1
ATOM 662 O O . GLN A 1 79 ? -1.391 14.699 -1.303 1.00 94.31 79 GLN A O 1
ATOM 667 N N . SER A 1 80 ? -1.904 12.528 -1.040 1.00 94.62 80 SER A N 1
ATOM 668 C CA . SER A 1 80 ? -2.950 12.501 -2.063 1.00 94.62 80 SER A CA 1
ATOM 669 C C . SER A 1 80 ? -4.215 13.240 -1.616 1.00 94.62 80 SER A C 1
ATOM 671 O O . SER A 1 80 ? -4.744 14.044 -2.378 1.00 94.62 80 SER A O 1
ATOM 673 N N . ILE A 1 81 ? -4.656 13.043 -0.369 1.00 95.50 81 ILE A N 1
ATOM 674 C CA . ILE A 1 81 ? -5.808 13.731 0.237 1.00 95.50 81 ILE A CA 1
ATOM 675 C C . ILE A 1 81 ? -5.598 15.249 0.244 1.00 95.50 81 ILE A C 1
ATOM 677 O O . ILE A 1 81 ? -6.502 15.992 -0.134 1.00 95.50 81 ILE A O 1
ATOM 681 N N . ASN A 1 82 ? -4.390 15.709 0.584 1.00 95.50 82 ASN A N 1
ATOM 682 C CA . ASN A 1 82 ? -4.040 17.132 0.639 1.00 95.50 82 ASN A CA 1
ATOM 683 C C . ASN A 1 82 ? -4.085 17.847 -0.725 1.00 95.50 82 ASN A C 1
ATOM 685 O O . ASN A 1 82 ? -4.019 19.073 -0.765 1.00 95.50 82 ASN A O 1
ATOM 689 N N . LYS A 1 83 ? -4.188 17.115 -1.844 1.00 96.69 83 LYS A N 1
ATOM 690 C CA . LYS A 1 83 ? -4.431 17.709 -3.172 1.00 96.69 83 LYS A CA 1
ATOM 691 C C . LYS A 1 83 ? -5.889 18.154 -3.346 1.00 96.69 83 LYS A C 1
ATOM 693 O O . LYS A 1 83 ? -6.177 18.974 -4.213 1.00 96.69 83 LYS A O 1
ATOM 698 N N . GLY A 1 84 ? -6.805 17.599 -2.553 1.00 95.44 84 GLY A N 1
ATOM 699 C CA . GLY A 1 84 ? -8.209 17.992 -2.486 1.00 95.44 84 GLY A CA 1
ATOM 700 C C . GLY A 1 84 ? -8.490 18.958 -1.333 1.00 95.44 84 GLY A C 1
ATOM 701 O O . GLY A 1 84 ? -7.611 19.304 -0.551 1.00 95.44 84 GLY A O 1
ATOM 702 N N . ARG A 1 85 ? -9.750 19.397 -1.210 1.00 94.44 85 ARG A N 1
ATOM 703 C CA . ARG A 1 85 ? -10.193 20.236 -0.078 1.00 94.44 85 ARG A CA 1
ATOM 704 C C . ARG A 1 85 ? -10.556 19.427 1.169 1.00 94.44 85 ARG A C 1
ATOM 706 O O . ARG A 1 85 ? -10.401 19.929 2.274 1.00 94.44 85 ARG A O 1
ATOM 713 N N . ALA A 1 86 ? -11.087 18.220 0.987 1.00 93.38 86 ALA A N 1
ATOM 714 C CA . ALA A 1 86 ? -11.493 17.313 2.056 1.00 93.38 86 ALA A CA 1
ATOM 715 C C . ALA A 1 86 ? -11.621 15.880 1.513 1.00 93.38 86 ALA A C 1
ATOM 717 O O . ALA A 1 86 ? -11.854 15.693 0.317 1.00 93.38 86 ALA A O 1
ATOM 718 N N . ALA A 1 87 ? -11.526 14.889 2.401 1.00 94.88 87 ALA A N 1
ATOM 719 C CA . ALA A 1 87 ? -11.831 13.487 2.125 1.00 94.88 87 ALA A CA 1
ATOM 720 C C . ALA A 1 87 ? -12.758 12.936 3.216 1.00 94.88 87 ALA A C 1
ATOM 722 O O . ALA A 1 87 ? -12.604 13.266 4.390 1.00 94.88 87 ALA A O 1
ATOM 723 N N . VAL A 1 88 ? -13.723 12.101 2.828 1.00 95.06 88 VAL A N 1
ATOM 724 C CA . VAL A 1 88 ? -14.645 11.430 3.753 1.00 95.06 88 VAL A CA 1
ATOM 725 C C . VAL A 1 88 ? -14.525 9.930 3.537 1.00 95.06 88 VAL A C 1
ATOM 727 O O . VAL A 1 88 ? -14.827 9.430 2.454 1.00 95.06 88 VAL A O 1
ATOM 730 N N . PHE A 1 89 ? -14.096 9.216 4.576 1.00 94.75 89 PHE A N 1
ATOM 731 C CA . PHE A 1 89 ? -14.006 7.759 4.576 1.00 94.75 89 PHE A CA 1
ATOM 732 C C . PHE A 1 89 ? -15.214 7.171 5.300 1.00 94.75 89 PHE A C 1
ATOM 734 O O . PHE A 1 89 ? -15.466 7.485 6.462 1.00 94.75 89 PHE A O 1
ATOM 741 N N . PHE A 1 90 ? -15.960 6.308 4.615 1.00 94.44 90 PHE A N 1
ATOM 742 C CA . PHE A 1 90 ? -17.140 5.651 5.163 1.00 94.44 90 PHE A CA 1
ATOM 743 C C . PHE A 1 90 ? -17.046 4.141 4.959 1.00 94.44 90 PHE A C 1
ATOM 745 O O . PHE A 1 90 ? -16.870 3.666 3.840 1.00 94.44 90 PHE A O 1
ATOM 752 N N . SER A 1 91 ? -17.165 3.381 6.047 1.00 94.00 91 SER A N 1
ATOM 753 C CA . SER A 1 91 ? -17.261 1.923 6.015 1.00 94.00 91 SER A CA 1
ATOM 754 C C . SER A 1 91 ? -17.860 1.398 7.324 1.00 94.00 91 SER A C 1
ATOM 756 O O . SER A 1 91 ? -17.742 2.025 8.378 1.00 94.00 91 SER A O 1
ATOM 758 N N . ALA A 1 92 ? -18.504 0.232 7.253 1.00 91.31 92 ALA A N 1
ATOM 759 C CA . ALA A 1 92 ? -19.080 -0.454 8.407 1.00 91.31 92 ALA A CA 1
ATOM 760 C C . ALA A 1 92 ? -18.030 -1.170 9.281 1.00 91.31 92 ALA A C 1
ATOM 762 O O . ALA A 1 92 ? -18.343 -1.572 10.401 1.00 91.31 92 ALA A O 1
ATOM 763 N N . THR A 1 93 ? -16.795 -1.337 8.791 1.00 91.06 93 THR A N 1
ATOM 764 C CA . THR A 1 93 ? -15.764 -2.189 9.413 1.00 91.06 93 THR A CA 1
ATOM 765 C C . THR A 1 93 ? -14.517 -1.430 9.880 1.00 91.06 93 THR A C 1
ATOM 767 O O . THR A 1 93 ? -13.507 -2.059 10.180 1.00 91.06 93 THR A O 1
ATOM 770 N N . LEU A 1 94 ? -14.562 -0.094 9.994 1.00 91.81 94 LEU A N 1
ATOM 771 C CA . LEU A 1 94 ? -13.441 0.727 10.493 1.00 91.81 94 LEU A CA 1
ATOM 772 C C . LEU A 1 94 ? -13.308 0.632 12.020 1.00 91.81 94 LEU A C 1
ATOM 774 O O . LEU A 1 94 ? -13.558 1.580 12.762 1.00 91.81 94 LEU A O 1
ATOM 778 N N . THR A 1 95 ? -12.985 -0.557 12.514 1.00 90.75 95 THR A N 1
ATOM 779 C CA . THR A 1 95 ? -12.772 -0.832 13.936 1.00 90.75 95 THR A CA 1
ATOM 780 C C . THR A 1 95 ? -11.491 -1.650 14.099 1.00 90.75 95 THR A C 1
ATOM 782 O O . THR A 1 95 ? -11.413 -2.722 13.505 1.00 90.75 95 THR A O 1
ATOM 785 N N . PRO A 1 96 ? -10.512 -1.201 14.909 1.00 93.06 96 PRO A N 1
ATOM 786 C CA . PRO A 1 96 ? -10.494 0.028 15.717 1.00 93.06 96 PRO A CA 1
ATOM 787 C C . PRO A 1 96 ? -10.341 1.315 14.887 1.00 93.06 96 PRO A C 1
ATOM 789 O O . PRO A 1 96 ? -9.555 1.364 13.947 1.00 93.06 96 PRO A O 1
ATOM 792 N N . MET A 1 97 ? -11.067 2.376 15.254 1.00 92.12 97 MET A N 1
ATOM 793 C CA . MET A 1 97 ? -11.099 3.627 14.476 1.00 92.12 97 MET A CA 1
ATOM 794 C C . MET A 1 97 ? -9.733 4.328 14.411 1.00 92.12 97 MET A C 1
ATOM 796 O O . MET A 1 97 ? -9.371 4.869 13.373 1.00 92.12 97 MET A O 1
ATOM 800 N N . THR A 1 98 ? -8.959 4.291 15.498 1.00 92.56 98 THR A N 1
ATOM 801 C CA . THR A 1 98 ? -7.619 4.900 15.576 1.00 92.56 98 THR A CA 1
ATOM 802 C C . THR A 1 98 ? -6.645 4.287 14.571 1.00 92.56 98 THR A C 1
ATOM 804 O O . THR A 1 98 ? -5.958 5.015 13.866 1.00 92.56 98 THR A O 1
ATOM 807 N N . TYR A 1 99 ? -6.649 2.958 14.444 1.00 93.88 99 TYR A N 1
ATOM 808 C CA . TYR A 1 99 ? -5.809 2.229 13.492 1.00 93.88 99 TYR A CA 1
ATOM 809 C C . TYR A 1 99 ? -6.118 2.611 12.041 1.00 93.88 99 TYR A C 1
ATOM 811 O O . TYR A 1 99 ? -5.224 2.972 11.278 1.00 93.88 99 TYR A O 1
ATOM 819 N N . PHE A 1 100 ? -7.397 2.572 11.657 1.00 95.12 100 PHE A N 1
ATOM 820 C CA . PHE A 1 100 ? -7.782 2.904 10.287 1.00 95.12 100 PHE A CA 1
ATOM 821 C C . PHE A 1 100 ? -7.579 4.383 9.969 1.00 95.12 100 PHE A C 1
ATOM 823 O O . PHE A 1 100 ? -7.188 4.701 8.852 1.00 95.12 100 PHE A O 1
ATOM 830 N N . LYS A 1 101 ? -7.802 5.284 10.932 1.00 94.75 101 LYS A N 1
ATOM 831 C CA . LYS A 1 101 ? -7.507 6.711 10.770 1.00 94.75 101 LYS A CA 1
ATOM 832 C C . LYS A 1 101 ? -6.033 6.931 10.412 1.00 94.75 101 LY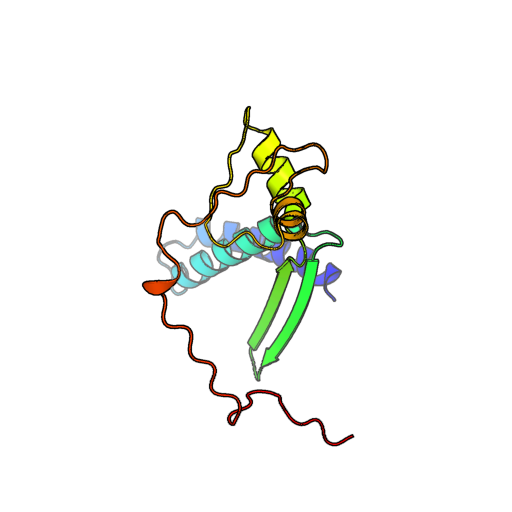S A C 1
ATOM 834 O O . LYS A 1 101 ? -5.758 7.648 9.456 1.00 94.75 101 LYS A O 1
ATOM 839 N N . ASP A 1 102 ? -5.115 6.290 11.132 1.00 94.94 102 ASP A N 1
ATOM 840 C CA . ASP A 1 102 ? -3.674 6.396 10.883 1.00 94.94 102 ASP A CA 1
ATOM 841 C C . ASP A 1 102 ? -3.277 5.825 9.508 1.00 94.94 102 ASP A C 1
ATOM 843 O O . ASP A 1 102 ? -2.678 6.522 8.684 1.00 94.94 102 ASP A O 1
ATOM 847 N N . ILE A 1 103 ? -3.699 4.593 9.196 1.00 94.94 103 ILE A N 1
ATOM 848 C CA . ILE A 1 103 ? -3.396 3.954 7.904 1.00 94.94 103 ILE A CA 1
ATOM 849 C C . ILE A 1 103 ? -3.978 4.721 6.718 1.00 94.94 103 ILE A C 1
ATOM 851 O O . ILE A 1 103 ? -3.352 4.767 5.663 1.00 94.94 103 ILE A O 1
ATOM 855 N N . LEU A 1 104 ? -5.151 5.340 6.868 1.00 95.88 104 LEU A N 1
ATOM 856 C CA . LEU A 1 104 ? -5.787 6.126 5.807 1.00 95.88 104 LEU A CA 1
ATOM 857 C C . LEU A 1 104 ? -5.203 7.541 5.669 1.00 95.88 104 LEU A C 1
ATOM 859 O O . LEU A 1 104 ? -5.660 8.309 4.823 1.00 95.88 104 LEU A O 1
ATOM 863 N N . GLY A 1 105 ? -4.178 7.888 6.453 1.00 95.50 105 GLY A N 1
ATOM 864 C CA . GLY A 1 105 ? -3.499 9.178 6.370 1.00 95.50 105 GLY A CA 1
ATOM 865 C C . GLY A 1 105 ? -4.225 10.319 7.081 1.00 95.50 105 GLY A C 1
ATOM 866 O O . GLY A 1 105 ? -3.946 11.486 6.795 1.00 95.50 105 GLY A O 1
ATOM 867 N N . GLY A 1 106 ? -5.144 9.998 7.992 1.00 95.00 1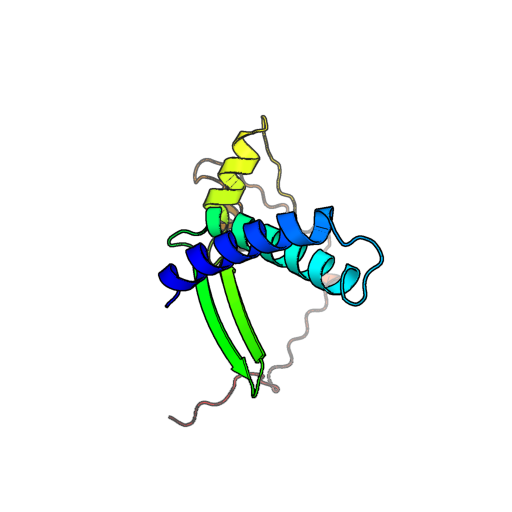06 GLY A N 1
ATOM 868 C CA . GLY A 1 106 ? -5.758 10.964 8.894 1.00 95.00 106 GLY A CA 1
ATOM 869 C C . GLY A 1 106 ? -4.790 11.452 9.975 1.00 95.00 106 GLY A C 1
ATOM 870 O O . GLY A 1 106 ? -3.699 10.916 10.175 1.00 95.00 106 GLY A O 1
ATOM 871 N N . LYS A 1 107 ? -5.193 12.504 10.676 1.00 93.44 107 LYS A N 1
ATOM 872 C CA . LYS A 1 107 ? -4.516 13.079 11.838 1.00 93.44 107 LYS A CA 1
ATOM 873 C C . LYS A 1 107 ? -5.359 12.892 13.090 1.00 93.44 107 LYS A C 1
ATOM 875 O O . LYS A 1 107 ? -6.564 12.651 13.011 1.00 93.44 107 LYS A O 1
ATOM 880 N N . GLU A 1 108 ? -4.740 13.031 14.255 1.00 89.88 108 GLU A N 1
ATOM 881 C CA . GLU A 1 108 ? -5.418 12.818 15.536 1.00 89.88 108 GLU A CA 1
ATOM 882 C C . GLU A 1 108 ? -6.663 13.706 15.674 1.00 89.88 108 GLU A C 1
ATOM 884 O O . GLU A 1 108 ? -7.736 13.219 16.036 1.00 89.88 108 GLU A O 1
ATOM 889 N N . GLU A 1 109 ? -6.554 14.967 15.251 1.00 92.75 109 GLU A N 1
ATOM 890 C CA . GLU A 1 109 ? -7.623 15.965 15.268 1.00 92.75 109 GLU A CA 1
ATOM 891 C C . GLU A 1 109 ? -8.763 15.717 14.264 1.00 92.75 109 GLU A C 1
ATOM 893 O O . GLU A 1 109 ? -9.806 16.369 14.358 1.00 92.75 109 GLU A O 1
ATOM 898 N N . ASP A 1 110 ? -8.605 14.785 13.317 1.00 94.69 110 ASP A N 1
ATOM 899 C CA . ASP A 1 110 ? -9.624 14.542 12.299 1.00 94.69 110 ASP A CA 1
ATOM 900 C C . ASP A 1 110 ? -10.894 13.937 12.908 1.00 94.69 110 ASP A C 1
ATOM 902 O O . ASP A 1 110 ? -10.867 13.020 13.743 1.00 94.69 110 ASP A O 1
ATOM 906 N N . TYR A 1 111 ? -12.037 14.440 12.446 1.00 94.19 111 TYR A N 1
ATOM 907 C CA . TYR A 1 111 ? -13.345 14.019 12.925 1.00 94.19 111 TYR A CA 1
ATOM 908 C C . TYR A 1 111 ? -13.597 12.532 12.648 1.00 94.19 111 TYR A C 1
ATOM 910 O O . TYR A 1 111 ? -13.377 12.037 11.544 1.00 94.19 111 TYR A O 1
ATOM 918 N N . THR A 1 112 ? -14.118 11.821 13.651 1.00 94.31 112 THR A N 1
ATOM 919 C CA . THR A 1 112 ? -14.569 10.433 13.504 1.00 94.31 112 THR A CA 1
ATOM 920 C C . THR A 1 112 ? -15.969 10.267 14.057 1.00 94.31 112 THR A C 1
ATOM 922 O O . THR A 1 112 ? -16.360 10.920 15.022 1.00 94.31 112 THR A O 1
ATOM 925 N N . MET A 1 113 ? -16.728 9.367 13.440 1.00 93.94 113 MET A N 1
ATOM 926 C CA . MET A 1 113 ? -18.093 9.061 13.838 1.00 93.94 113 MET A CA 1
ATOM 927 C C . MET A 1 113 ? -18.340 7.565 13.694 1.00 93.94 113 MET A C 1
ATOM 929 O O . MET A 1 113 ? -17.947 6.950 12.704 1.00 93.94 113 MET A O 1
ATOM 933 N N . ARG A 1 114 ? -19.033 6.983 14.674 1.00 92.75 114 ARG A N 1
ATOM 934 C CA . ARG A 1 114 ? -19.539 5.614 14.610 1.00 92.75 114 ARG A CA 1
ATOM 935 C C . ARG A 1 114 ? -21.035 5.636 14.855 1.00 92.75 114 ARG A C 1
ATOM 937 O O . ARG A 1 114 ? -21.487 6.096 15.899 1.00 92.75 114 ARG A O 1
ATOM 944 N N . LEU A 1 115 ? -21.786 5.110 13.899 1.00 92.38 115 LEU A N 1
ATOM 945 C CA . LEU A 1 115 ? -23.229 4.966 14.022 1.00 92.38 115 LEU A CA 1
ATOM 946 C C . LEU A 1 115 ? -23.552 3.570 14.579 1.00 92.38 115 LEU A C 1
ATOM 948 O O . LEU A 1 115 ? -22.935 2.591 14.145 1.00 92.38 115 LEU A O 1
ATOM 952 N N . PRO A 1 116 ? -24.472 3.450 15.552 1.00 90.94 116 PRO A N 1
ATOM 953 C CA . PRO A 1 116 ? -24.925 2.148 16.020 1.00 90.94 116 PRO A CA 1
ATOM 954 C C . PRO A 1 116 ? -25.708 1.425 14.918 1.00 90.94 116 PRO A C 1
ATOM 956 O O . PRO A 1 116 ? -26.270 2.053 14.020 1.00 90.94 116 PRO A O 1
ATOM 959 N N . SER A 1 117 ? -25.768 0.092 15.005 1.00 91.31 117 SER A N 1
ATOM 960 C CA . SER A 1 117 ? -26.650 -0.690 14.134 1.00 91.31 117 SER A CA 1
ATOM 961 C C . SER A 1 117 ? -28.101 -0.227 14.320 1.00 91.31 117 SER A C 1
ATOM 963 O O . SER A 1 117 ? -28.553 -0.155 15.466 1.00 91.31 117 SER A O 1
ATOM 965 N N . PRO A 1 118 ? -28.847 0.042 13.234 1.00 94.12 118 PRO A N 1
ATOM 966 C CA . PRO A 1 118 ? -30.268 0.364 13.325 1.00 94.12 118 PRO A CA 1
ATOM 967 C C . PRO A 1 118 ? -31.139 -0.883 13.560 1.00 94.12 118 PRO A C 1
ATOM 969 O O . PRO A 1 118 ? -32.343 -0.761 13.773 1.00 94.12 118 PRO A O 1
ATOM 972 N N . PHE A 1 119 ? -30.561 -2.088 13.491 1.00 95.38 119 PHE A N 1
ATOM 973 C CA . PHE A 1 119 ? -31.298 -3.342 13.614 1.00 95.38 119 PHE A CA 1
ATOM 974 C C . PHE A 1 119 ? -31.356 -3.843 15.067 1.00 95.38 119 PHE A C 1
ATOM 976 O O . PHE A 1 119 ? -30.331 -3.811 15.756 1.00 95.38 119 PHE A O 1
ATOM 983 N N . PRO A 1 120 ? -32.514 -4.367 15.520 1.00 95.12 120 PRO A N 1
ATOM 984 C CA . PRO A 1 120 ? -32.637 -5.016 16.823 1.00 95.12 120 PRO A CA 1
ATOM 985 C C . PRO A 1 120 ? -31.682 -6.206 16.952 1.00 95.12 120 PRO A C 1
ATOM 987 O O . PRO A 1 120 ? -31.530 -6.989 16.009 1.00 95.12 120 PRO A O 1
ATOM 990 N N . LYS A 1 121 ? -31.067 -6.369 18.126 1.00 93.81 121 LYS A N 1
ATOM 991 C CA . LYS A 1 121 ? -30.089 -7.441 18.382 1.00 93.81 121 LYS A CA 1
ATOM 992 C C . LYS A 1 121 ? -30.719 -8.830 18.316 1.00 93.81 121 LYS A C 1
ATOM 994 O O . LYS A 1 121 ? -30.055 -9.784 17.938 1.00 93.81 121 LYS A O 1
ATOM 999 N N . GLU A 1 122 ? -32.007 -8.938 18.616 1.00 96.06 122 GLU A N 1
ATOM 1000 C CA . GLU A 1 122 ? -32.774 -10.189 18.623 1.00 96.06 122 GLU A CA 1
ATOM 1001 C C . GLU A 1 122 ? -32.902 -10.789 17.215 1.00 96.06 122 GLU A C 1
ATOM 1003 O O . GLU A 1 122 ? -33.187 -11.973 17.062 1.00 96.06 122 GLU A O 1
ATOM 1008 N N . ARG A 1 123 ? -32.670 -9.978 16.173 1.00 95.75 123 ARG A N 1
ATOM 1009 C CA . ARG A 1 123 ? -32.643 -10.418 14.772 1.00 95.75 123 ARG A CA 1
ATOM 1010 C C . ARG A 1 123 ? -31.257 -10.891 14.321 1.00 95.75 1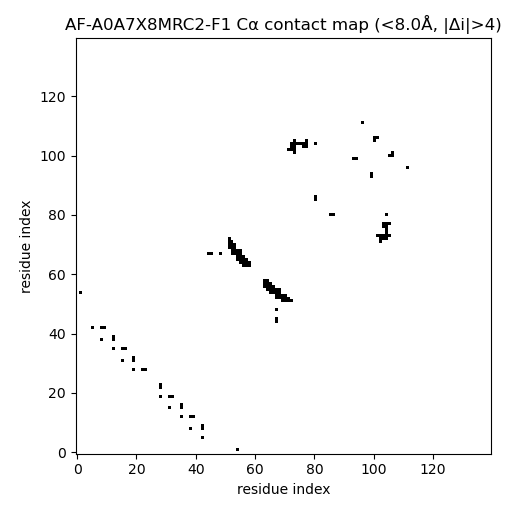23 ARG A C 1
ATOM 1012 O O . ARG A 1 123 ? -31.085 -11.209 13.147 1.00 95.75 123 ARG A O 1
ATOM 1019 N N . GLN A 1 124 ? -30.274 -10.933 15.223 1.00 95.62 124 GLN A N 1
ATOM 1020 C CA . GLN A 1 124 ? -28.919 -11.402 14.956 1.00 95.62 124 GLN A CA 1
ATOM 1021 C C . GLN A 1 124 ? -28.662 -12.729 15.684 1.00 95.62 124 GLN A C 1
ATOM 1023 O O . GLN A 1 124 ? -28.611 -12.780 16.909 1.00 95.62 124 GLN A O 1
ATOM 1028 N N . CYS A 1 125 ? -28.437 -13.804 14.926 1.00 95.44 125 CYS A N 1
ATOM 1029 C CA . CYS A 1 125 ? -27.952 -15.076 15.462 1.00 95.44 125 CYS A CA 1
ATOM 1030 C C . CYS A 1 125 ? -26.429 -15.151 15.281 1.00 95.44 125 CYS A C 1
ATOM 1032 O O . CYS A 1 125 ? -25.947 -15.324 14.162 1.00 95.44 125 CYS A O 1
ATOM 1034 N N . LEU A 1 126 ? -25.670 -14.980 16.368 1.00 94.56 126 LEU A N 1
ATOM 1035 C CA . LEU A 1 126 ? -24.216 -15.153 16.380 1.00 94.56 126 LEU A CA 1
ATOM 1036 C C . LEU A 1 126 ? -23.880 -16.512 17.003 1.00 94.56 126 LEU A C 1
ATOM 1038 O O . LEU A 1 126 ? -24.148 -16.731 18.181 1.00 94.56 126 LEU A O 1
ATOM 1042 N N . LEU A 1 127 ? -23.288 -17.408 16.214 1.00 95.88 127 LEU A N 1
ATOM 1043 C CA . LEU A 1 127 ? -22.857 -18.736 16.651 1.00 95.88 127 LEU A CA 1
ATOM 1044 C C . LEU A 1 127 ? -21.331 -18.814 16.589 1.00 95.88 127 LEU A C 1
ATOM 1046 O O . LEU A 1 127 ? -20.735 -18.435 15.583 1.00 95.88 127 LEU A O 1
ATOM 1050 N N . ILE A 1 128 ? -20.706 -19.314 17.653 1.00 95.44 128 ILE A N 1
ATOM 1051 C CA . ILE A 1 128 ? -19.255 -19.514 17.733 1.00 95.44 128 ILE A CA 1
ATOM 1052 C C . ILE A 1 128 ? -19.008 -21.009 17.931 1.00 95.44 128 ILE A C 1
ATOM 1054 O O . ILE A 1 128 ? -19.467 -21.584 18.915 1.00 95.44 128 ILE A O 1
ATOM 1058 N N . ALA A 1 129 ? -18.304 -21.638 16.989 1.00 95.12 129 ALA A N 1
ATOM 1059 C CA . ALA A 1 129 ? -17.850 -23.018 17.123 1.00 95.12 129 ALA A CA 1
ATOM 1060 C C . ALA A 1 129 ? -16.492 -23.033 17.839 1.00 95.12 129 ALA A C 1
ATOM 1062 O O . ALA A 1 129 ? -15.467 -22.734 17.237 1.00 95.12 129 ALA A O 1
ATOM 1063 N N . ASP A 1 130 ? -16.489 -23.374 19.124 1.00 94.38 130 ASP A N 1
ATOM 1064 C CA . ASP A 1 130 ? -15.315 -23.322 20.009 1.00 94.38 130 ASP A CA 1
ATOM 1065 C C . ASP A 1 130 ? -14.481 -24.618 20.032 1.00 94.38 130 ASP A C 1
ATOM 1067 O O . ASP A 1 130 ? -13.448 -24.689 20.694 1.00 94.38 130 ASP A O 1
ATOM 1071 N N . ARG A 1 131 ? -14.902 -25.647 19.284 1.00 94.56 131 ARG A N 1
ATOM 1072 C CA . ARG A 1 131 ? -14.224 -26.957 19.196 1.00 94.56 131 ARG A CA 1
ATOM 1073 C C . ARG A 1 131 ? -13.321 -27.127 17.974 1.00 94.56 131 ARG A C 1
ATOM 1075 O O . ARG A 1 131 ? -12.725 -28.187 17.808 1.00 94.56 131 ARG A O 1
ATOM 1082 N N . VAL A 1 132 ? -13.238 -26.119 17.110 1.00 93.38 132 VAL A N 1
ATOM 1083 C CA . VAL A 1 132 ? -12.344 -26.097 15.946 1.00 93.38 132 VAL A CA 1
ATOM 1084 C C . VAL A 1 132 ? -11.405 -24.913 16.108 1.00 93.38 132 VAL A C 1
ATOM 1086 O O . VAL A 1 132 ? -11.850 -23.807 16.397 1.00 93.38 132 VAL A O 1
ATOM 1089 N N . SER A 1 133 ? -10.109 -25.145 15.919 1.00 91.25 133 SER A N 1
ATOM 1090 C CA . SER A 1 133 ? -9.092 -24.100 15.985 1.00 91.25 133 SER A CA 1
ATOM 1091 C C . SER A 1 133 ? -8.251 -24.108 14.717 1.00 91.25 133 SER A C 1
ATOM 1093 O O . SER A 1 133 ? -7.824 -25.163 14.257 1.00 91.25 133 SER A O 1
ATOM 1095 N N . THR A 1 134 ? -8.005 -22.921 14.165 1.00 92.19 134 THR A N 1
ATOM 1096 C CA . THR A 1 134 ? -7.045 -22.685 13.074 1.00 92.19 134 THR A CA 1
ATOM 1097 C C . THR A 1 134 ? -5.683 -22.241 13.608 1.00 92.19 134 THR A C 1
ATOM 1099 O O . THR A 1 134 ? -4.818 -21.842 12.833 1.00 92.19 134 THR A O 1
ATOM 1102 N N . PHE A 1 135 ? -5.494 -22.252 14.932 1.00 92.00 135 PHE A N 1
ATOM 1103 C CA . PHE A 1 135 ? -4.204 -21.977 15.547 1.00 92.00 135 PHE A CA 1
ATOM 1104 C C . PHE A 1 135 ? -3.206 -23.050 15.110 1.00 92.00 135 PHE A C 1
ATOM 1106 O O . PHE A 1 135 ? -3.438 -24.235 15.348 1.00 92.00 135 PHE A O 1
ATOM 1113 N N . LEU A 1 136 ? -2.109 -22.636 14.473 1.00 89.06 136 LEU A N 1
ATOM 1114 C CA . LEU A 1 136 ? -1.014 -23.535 14.130 1.00 89.06 136 LEU A CA 1
ATOM 1115 C C . LEU A 1 136 ? -0.266 -23.895 15.424 1.00 89.06 136 LEU A C 1
ATOM 1117 O O . LEU A 1 136 ? 0.352 -23.004 16.010 1.00 89.06 136 LEU A O 1
ATOM 1121 N N . PRO A 1 137 ? -0.304 -25.157 15.893 1.00 83.19 137 PRO A N 1
ATOM 1122 C CA . PRO A 1 137 ? 0.413 -25.546 17.096 1.00 83.19 137 PRO A CA 1
ATOM 1123 C C . PRO A 1 137 ? 1.913 -25.455 16.819 1.00 83.19 137 PRO A C 1
ATOM 1125 O O . PRO A 1 137 ? 2.451 -26.201 16.001 1.00 83.19 137 PRO A O 1
ATOM 1128 N N . THR A 1 138 ? 2.599 -24.532 17.480 1.00 83.56 138 THR A N 1
ATOM 1129 C CA . THR A 1 138 ? 4.059 -24.506 17.483 1.00 83.56 138 THR A CA 1
ATOM 1130 C C . THR A 1 138 ? 4.539 -25.481 18.553 1.00 83.56 138 THR A C 1
ATOM 1132 O O . THR A 1 138 ? 4.311 -25.246 19.738 1.00 83.56 138 THR A O 1
ATOM 1135 N N . ASN A 1 139 ? 5.170 -26.589 18.148 1.00 64.31 139 ASN A N 1
ATOM 1136 C CA . ASN A 1 139 ? 5.918 -27.450 19.069 1.00 64.31 139 ASN A CA 1
ATOM 1137 C C . ASN A 1 139 ? 7.145 -26.666 19.560 1.00 64.31 139 ASN A C 1
ATOM 1139 O O . ASN A 1 139 ? 8.183 -26.663 18.900 1.00 64.31 139 ASN A O 1
ATOM 1143 N N . THR A 1 140 ? 7.000 -25.981 20.688 1.00 53.03 140 THR A N 1
ATOM 1144 C CA . THR A 1 140 ? 8.095 -25.432 21.502 1.00 53.03 140 THR A CA 1
ATOM 1145 C C . THR A 1 140 ? 8.047 -26.059 22.875 1.00 53.03 140 THR A C 1
ATOM 1147 O O . THR A 1 140 ? 6.919 -26.150 23.411 1.00 53.03 140 THR A O 1
#

Radius of gyration: 23.64 Å; Cα contacts (8 Å, |Δi|>4): 75; chains: 1; bounding box: 55×48×57 Å

Secondary structure (DSSP, 8-state):
-HHHHHHHHHHHHHHHHHHHHH-TTSTTHHHHHHHHHHHHHHHHHHTT--TTEEEEEEEETTEEEEEEEES--HHHHHHHHTTSS------TT--SHHHHHHHTT--TTS----PPPSS-GGG------TT---------

Mean predicted aligned error: 6.52 Å

Foldseek 3Di:
DVVVVLVVLVVLLVVLVVCLVPQPPDPCSVVSVVVSVVSVVVNVVVVVDDPQWDWDWDDDPPDIDIDTHGNACQVVLLVVQVVDPHDDDDDLPCPVVVVVCRSNNHDPPDDDDDDDDPDDCVPDDDDDDPPDDPDDDDPD

Nearest PDB structures (foldseek):
  7y66-assembly1_D  TM=2.462E-01  e=4.748E+00  Homo sapiens
  7f6i-assembly1_A  TM=2.278E-01  e=5.052E+00  Homo sapiens
  8hbd-assembly1_R  TM=2.227E-01  e=4.748E+00  Homo sapiens
  8iy5-assembly1_R  TM=2.471E-01  e=8.300E+00  Homo sapiens

pLDDT: mean 92.23, std 6.95, range [53.03, 97.5]

Sequence (140 aa):
MTEEIYPLLRKFVKLSEDWLANNEGRQGHEDLLQLYFDVLAFLRAWELYSDDYITYVEEAANDLTIKLFCLHPGKLLRQSINKGRAAVFFSATLTPMTYFKDILGGKEEDYTMRLPSPFPKERQCLLIADRVSTFLPTNT